Protein AF-A0A1Y4RYF8-F1 (afdb_monomer)

pLDDT: mean 79.08, std 9.84, range [51.31, 92.25]

Radius of gyration: 19.56 Å; Cα contacts (8 Å, |Δi|>4): 76; chains: 1; bounding box: 36×25×66 Å

Sequence (116 aa):
MLARLAYQKAGVNHHVAFRKRQYNQLLFSGTPLLLLQIAAAVLAVILLVLLVRAIRRRGGFRAVLALESLAAAGMVLAYLTVPALKAVRIYPYAVLIASLILLLALLAQFLGSRVR

Secondary structure (DSSP, 8-state):
-HHHHHHHHHHHHHHHHHHHHHHHHHHSSHHHHHHHHHHHHHHHHHHHHHHHHHHHTT-HHHHHHHHHHHHHHHHHHHHHH-HHHHHT--HHHHHHHHHHHHHHHHHHHHHHHH--

Mean predicted aligned error: 8.81 Å

Structure (mmCIF, N/CA/C/O backbone):
data_AF-A0A1Y4RYF8-F1
#
_entry.id   AF-A0A1Y4RYF8-F1
#
loop_
_atom_site.group_PDB
_atom_site.id
_atom_site.type_symbol
_atom_site.label_atom_id
_atom_site.label_alt_id
_atom_site.label_comp_id
_atom_site.label_asym_id
_atom_site.label_entity_id
_atom_site.label_seq_id
_atom_site.pdbx_PDB_ins_code
_atom_site.Cartn_x
_atom_site.Cartn_y
_atom_site.Cartn_z
_atom_site.occupancy
_atom_site.B_iso_or_equiv
_atom_site.auth_seq_id
_atom_site.auth_comp_id
_atom_site.auth_asym_id
_atom_site.auth_atom_id
_atom_site.pdbx_PDB_model_num
ATOM 1 N N . MET A 1 1 ? 5.635 10.777 -47.135 1.00 62.94 1 MET A N 1
ATOM 2 C CA . MET A 1 1 ? 5.099 11.395 -45.895 1.00 62.94 1 MET A CA 1
ATOM 3 C C . MET A 1 1 ? 4.842 10.364 -44.786 1.00 62.94 1 MET A C 1
ATOM 5 O O . MET A 1 1 ? 5.346 10.562 -43.688 1.00 62.94 1 MET A O 1
ATOM 9 N N . LEU A 1 2 ? 4.176 9.230 -45.067 1.00 70.81 2 LEU A N 1
ATOM 10 C CA . LEU A 1 2 ? 3.941 8.154 -44.081 1.00 70.81 2 LEU A CA 1
ATOM 11 C C . LEU A 1 2 ? 5.214 7.551 -43.459 1.00 70.81 2 LEU A C 1
ATOM 13 O O . LEU A 1 2 ? 5.262 7.368 -42.248 1.00 70.81 2 LEU A O 1
ATOM 17 N N . ALA A 1 3 ? 6.262 7.300 -44.252 1.00 68.94 3 ALA A N 1
ATOM 18 C CA . ALA A 1 3 ? 7.508 6.710 -43.747 1.00 68.94 3 ALA A CA 1
ATOM 19 C C . ALA A 1 3 ? 8.192 7.574 -42.668 1.00 68.94 3 ALA A C 1
ATOM 21 O O . ALA A 1 3 ? 8.724 7.048 -41.696 1.00 68.94 3 ALA A O 1
ATOM 22 N N . ARG A 1 4 ? 8.107 8.907 -42.787 1.00 70.25 4 ARG A N 1
ATOM 23 C CA . ARG A 1 4 ? 8.666 9.861 -41.814 1.00 70.25 4 ARG A CA 1
ATOM 24 C C . ARG A 1 4 ? 7.882 9.859 -40.497 1.00 70.25 4 ARG A C 1
ATOM 26 O O . ARG A 1 4 ? 8.490 9.877 -39.432 1.00 70.25 4 ARG A O 1
ATOM 33 N N . LEU A 1 5 ? 6.551 9.775 -40.574 1.00 71.19 5 LEU A N 1
ATOM 34 C CA . LEU A 1 5 ? 5.672 9.651 -39.404 1.00 71.19 5 LEU A CA 1
ATOM 35 C C . LEU A 1 5 ? 5.862 8.303 -38.695 1.00 71.19 5 LEU A C 1
ATOM 37 O O . LEU A 1 5 ? 5.907 8.255 -37.468 1.00 71.19 5 LEU A O 1
ATOM 41 N N . ALA A 1 6 ? 6.032 7.215 -39.452 1.00 68.75 6 ALA A N 1
ATOM 42 C CA . ALA A 1 6 ? 6.329 5.896 -38.900 1.00 68.75 6 ALA A CA 1
ATOM 43 C C . ALA A 1 6 ? 7.685 5.874 -38.174 1.00 68.75 6 ALA A C 1
ATOM 45 O O . ALA A 1 6 ? 7.765 5.371 -37.055 1.00 68.75 6 ALA A O 1
ATOM 46 N N . TYR A 1 7 ? 8.721 6.491 -38.753 1.00 69.00 7 TYR A N 1
ATOM 47 C CA . TYR A 1 7 ? 10.041 6.608 -38.125 1.00 69.00 7 TYR A CA 1
ATOM 48 C C . TYR A 1 7 ? 10.012 7.463 -36.852 1.00 69.00 7 TYR A C 1
ATOM 50 O O . TYR A 1 7 ? 10.580 7.079 -35.831 1.00 69.00 7 TYR A O 1
ATOM 58 N N . GLN A 1 8 ? 9.301 8.595 -36.875 1.00 70.69 8 GLN A N 1
ATOM 59 C CA . GLN A 1 8 ? 9.111 9.429 -35.685 1.00 70.69 8 GLN A CA 1
ATOM 60 C C . GLN A 1 8 ? 8.346 8.680 -34.588 1.00 70.69 8 GLN A C 1
ATOM 62 O O . GLN A 1 8 ? 8.756 8.707 -33.431 1.00 70.69 8 GLN A O 1
ATOM 67 N N . LYS A 1 9 ? 7.288 7.942 -34.942 1.00 72.81 9 LYS A N 1
ATOM 68 C CA . LYS A 1 9 ? 6.535 7.107 -33.996 1.00 72.81 9 LYS A CA 1
ATOM 69 C C . LYS A 1 9 ? 7.396 5.982 -33.413 1.00 72.81 9 LYS A C 1
ATOM 71 O O . LYS A 1 9 ? 7.320 5.721 -32.215 1.00 72.81 9 LYS A O 1
ATOM 76 N N . ALA A 1 10 ? 8.243 5.350 -34.226 1.00 72.00 10 ALA A N 1
ATOM 77 C CA . ALA A 1 10 ? 9.184 4.328 -33.772 1.00 72.00 10 ALA A CA 1
ATOM 78 C C . ALA A 1 10 ? 10.235 4.905 -32.806 1.00 72.00 10 ALA A C 1
ATOM 80 O O . ALA A 1 10 ? 10.483 4.318 -31.752 1.00 72.00 10 ALA A O 1
ATOM 81 N N . GLY A 1 11 ? 10.783 6.087 -33.107 1.00 73.12 11 GLY A N 1
ATOM 82 C CA . GLY A 1 11 ? 11.709 6.801 -32.224 1.00 73.12 11 GLY A CA 1
ATOM 83 C C . GLY A 1 11 ? 11.071 7.199 -30.889 1.00 73.12 11 GLY A C 1
ATOM 84 O O . GLY A 1 11 ? 11.635 6.929 -29.829 1.00 73.12 11 GLY A O 1
ATOM 85 N N . VAL A 1 12 ? 9.856 7.758 -30.914 1.00 74.69 12 VAL A N 1
ATOM 86 C CA . VAL A 1 12 ? 9.097 8.105 -29.698 1.00 74.69 12 VAL A CA 1
ATOM 87 C C . VAL A 1 12 ? 8.802 6.858 -28.865 1.00 74.69 12 VAL A C 1
ATOM 89 O O . VAL A 1 12 ? 9.034 6.863 -27.657 1.00 74.69 12 VAL A O 1
ATOM 92 N N . ASN A 1 13 ? 8.375 5.760 -29.492 1.00 78.06 13 ASN A N 1
ATOM 93 C CA . ASN A 1 13 ? 8.133 4.501 -28.788 1.00 78.06 13 ASN A CA 1
ATOM 94 C C . ASN A 1 13 ? 9.406 3.947 -28.138 1.00 78.06 13 ASN A C 1
ATOM 96 O O . ASN A 1 13 ? 9.346 3.476 -27.002 1.00 78.06 13 ASN A O 1
ATOM 100 N N . HIS A 1 14 ? 10.560 4.045 -28.804 1.00 75.62 14 HIS A N 1
ATOM 101 C CA . HIS A 1 14 ? 11.843 3.656 -28.218 1.00 75.62 14 HIS A CA 1
ATOM 102 C C . HIS A 1 14 ? 12.217 4.521 -27.013 1.00 75.62 14 HIS A C 1
ATOM 104 O O . HIS A 1 14 ? 12.607 3.978 -25.979 1.00 75.62 14 HIS A O 1
ATOM 110 N N . HIS A 1 15 ? 12.040 5.841 -27.096 1.00 78.50 15 HIS A N 1
ATOM 111 C CA . HIS A 1 15 ? 12.283 6.738 -25.965 1.00 78.50 15 HIS A CA 1
ATOM 112 C C . HIS A 1 15 ? 11.350 6.457 -24.782 1.00 78.50 15 HIS A C 1
ATOM 114 O O . HIS A 1 15 ? 11.809 6.399 -23.639 1.00 78.50 15 HIS A O 1
ATOM 120 N N . VAL A 1 16 ? 10.057 6.233 -25.035 1.00 74.38 16 VAL A N 1
ATOM 121 C CA . VAL A 1 16 ? 9.076 5.888 -23.994 1.00 74.38 16 VAL A CA 1
ATOM 122 C C . VAL A 1 16 ? 9.410 4.535 -23.364 1.00 74.38 16 VAL A C 1
ATOM 124 O O . VAL A 1 16 ? 9.408 4.410 -22.139 1.00 74.38 16 VAL A O 1
ATOM 127 N N . ALA A 1 17 ? 9.763 3.530 -24.168 1.00 72.81 17 ALA A N 1
ATOM 128 C CA . ALA A 1 17 ? 10.168 2.217 -23.674 1.00 72.81 17 ALA A CA 1
ATOM 129 C C . ALA A 1 17 ? 11.462 2.282 -22.846 1.00 72.81 17 ALA A C 1
ATOM 131 O O . ALA A 1 17 ? 11.548 1.649 -21.792 1.00 72.81 17 ALA A O 1
ATOM 132 N N . PHE A 1 18 ? 12.443 3.075 -23.284 1.00 76.50 18 PHE A N 1
ATOM 133 C CA . PHE A 1 18 ? 13.697 3.292 -22.566 1.00 76.50 18 PHE A CA 1
ATOM 134 C C . PHE A 1 18 ? 13.458 3.982 -21.218 1.00 76.50 18 PHE A C 1
ATOM 136 O O . PHE A 1 18 ? 13.845 3.447 -20.180 1.00 76.50 18 PHE A O 1
ATOM 143 N N . ARG A 1 19 ? 12.720 5.102 -21.207 1.00 71.75 19 ARG A N 1
ATOM 144 C CA . ARG A 1 19 ? 12.323 5.808 -19.975 1.00 71.75 19 ARG A CA 1
ATOM 145 C C . ARG A 1 19 ? 11.542 4.893 -19.027 1.00 71.75 19 ARG A C 1
ATOM 147 O O . ARG A 1 19 ? 11.807 4.892 -17.828 1.00 71.75 19 ARG A O 1
ATOM 154 N N . LYS A 1 20 ? 10.623 4.073 -19.553 1.00 69.94 20 LYS A N 1
ATOM 155 C CA . LYS A 1 20 ? 9.854 3.091 -18.769 1.00 69.94 20 LYS A CA 1
ATOM 156 C C . LYS A 1 20 ? 10.766 2.058 -18.103 1.00 69.94 20 LYS A C 1
ATOM 158 O O . LYS A 1 20 ? 10.574 1.750 -16.927 1.00 69.94 20 LYS A O 1
ATOM 163 N N . ARG A 1 21 ? 11.753 1.520 -18.827 1.00 71.31 21 ARG A N 1
ATOM 164 C CA . ARG A 1 21 ? 12.739 0.580 -18.265 1.00 71.31 21 ARG A CA 1
ATOM 165 C C . ARG A 1 21 ? 13.604 1.249 -17.199 1.00 71.31 21 ARG A C 1
ATOM 167 O O . ARG A 1 21 ? 13.751 0.678 -16.124 1.00 71.31 21 ARG A O 1
ATOM 174 N N . GLN A 1 22 ? 14.078 2.465 -17.460 1.00 74.69 22 GLN A N 1
ATOM 175 C CA . GLN A 1 22 ? 14.908 3.232 -16.531 1.00 74.69 22 GLN A CA 1
ATOM 176 C C . GLN A 1 22 ? 14.180 3.518 -15.205 1.00 74.69 22 GLN A C 1
ATOM 178 O O . GLN A 1 22 ? 14.719 3.237 -14.139 1.00 74.69 22 GLN A O 1
ATOM 183 N N . TYR A 1 23 ? 12.930 3.992 -15.247 1.00 70.00 23 TYR A N 1
ATOM 184 C CA . TYR A 1 23 ? 12.122 4.212 -14.037 1.00 70.00 23 TYR A CA 1
ATOM 185 C C . TYR A 1 23 ? 11.851 2.919 -13.264 1.00 70.00 23 TYR A C 1
ATOM 187 O O . TYR A 1 23 ? 11.940 2.893 -12.038 1.00 70.00 23 TYR A O 1
ATOM 195 N N . ASN A 1 24 ? 11.539 1.835 -13.979 1.00 69.38 24 ASN A N 1
ATOM 196 C CA . ASN A 1 24 ? 11.323 0.535 -13.354 1.00 69.38 24 ASN A CA 1
ATOM 197 C C . ASN A 1 24 ? 12.582 0.003 -12.661 1.00 69.38 24 ASN A C 1
ATOM 199 O O . ASN A 1 24 ? 12.465 -0.631 -11.619 1.00 69.38 24 ASN A O 1
ATOM 203 N N . GLN A 1 25 ? 13.765 0.254 -13.218 1.00 69.69 25 GLN A N 1
ATOM 204 C CA . GLN A 1 25 ? 15.025 -0.123 -12.585 1.00 69.69 25 GLN A CA 1
ATOM 205 C C . GLN A 1 25 ? 15.327 0.755 -11.366 1.00 69.69 25 GLN A C 1
ATOM 207 O O . GLN A 1 25 ? 15.684 0.231 -10.320 1.00 69.69 25 GLN A O 1
ATOM 212 N N . LEU A 1 26 ? 15.122 2.069 -11.445 1.00 70.00 26 LEU A N 1
ATOM 213 C CA . LEU A 1 26 ? 15.443 2.969 -10.332 1.00 70.00 26 LEU A CA 1
ATOM 214 C C . LEU A 1 26 ? 14.524 2.788 -9.114 1.00 70.00 26 LEU A C 1
ATOM 216 O O . LEU A 1 26 ? 15.006 2.768 -7.987 1.00 70.00 26 LEU A O 1
ATOM 220 N N . LEU A 1 27 ? 13.210 2.663 -9.326 1.00 66.31 27 LEU A N 1
ATOM 221 C CA . LEU A 1 27 ? 12.228 2.651 -8.229 1.00 66.31 27 LEU A CA 1
ATOM 222 C C . LEU A 1 27 ? 11.754 1.247 -7.840 1.00 66.31 27 LEU A C 1
ATOM 224 O O . LEU A 1 27 ? 11.372 1.018 -6.697 1.00 66.31 27 LEU A O 1
ATOM 228 N N . PHE A 1 28 ? 11.762 0.305 -8.785 1.00 68.75 28 PHE A N 1
ATOM 229 C CA . PHE A 1 28 ? 11.150 -1.016 -8.619 1.00 68.75 28 PHE A CA 1
ATOM 230 C C . PHE A 1 28 ? 12.151 -2.161 -8.821 1.00 68.75 28 PHE A C 1
ATOM 232 O O . PHE A 1 28 ? 11.765 -3.245 -9.267 1.00 68.75 28 PHE A O 1
ATOM 239 N N . SER A 1 29 ? 13.433 -1.946 -8.505 1.00 70.44 29 SER A N 1
ATOM 240 C CA . SER A 1 29 ? 14.446 -3.008 -8.518 1.00 70.44 29 SER A CA 1
ATOM 241 C C . SER A 1 29 ? 15.343 -2.974 -7.282 1.00 70.44 29 SER A C 1
ATOM 243 O O . SER A 1 29 ? 15.556 -1.917 -6.699 1.00 70.44 29 SER A O 1
ATOM 245 N N . GLY A 1 30 ? 15.842 -4.143 -6.869 1.00 78.25 30 GLY A N 1
ATOM 246 C CA . GLY A 1 30 ? 16.773 -4.281 -5.747 1.00 78.25 30 GLY A CA 1
ATOM 247 C C . GLY A 1 30 ? 16.224 -3.776 -4.407 1.00 78.25 30 GLY A C 1
ATOM 248 O O . GLY A 1 30 ? 15.075 -4.0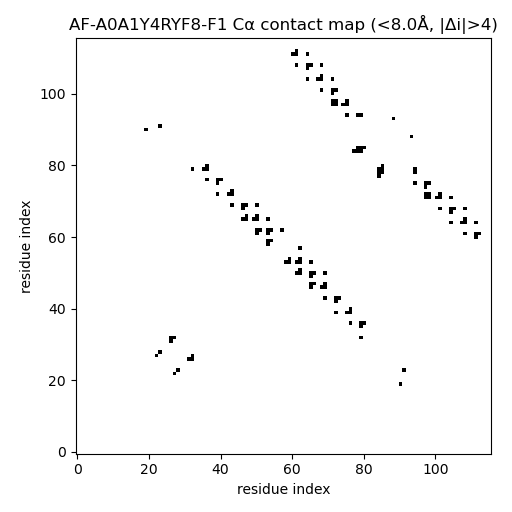34 -4.043 1.00 78.25 30 GLY A O 1
ATOM 249 N N . THR A 1 31 ? 17.070 -3.054 -3.673 1.00 81.56 31 THR A N 1
ATOM 250 C CA . THR A 1 31 ? 16.823 -2.533 -2.321 1.00 81.56 31 THR A CA 1
ATOM 251 C C . THR A 1 31 ? 15.608 -1.601 -2.183 1.00 81.56 31 THR A C 1
ATOM 253 O O . THR A 1 31 ? 14.829 -1.817 -1.254 1.00 81.56 31 THR A O 1
ATOM 256 N N . PRO A 1 32 ? 15.368 -0.591 -3.050 1.00 78.94 32 PRO A N 1
ATOM 257 C CA . PRO A 1 32 ? 14.228 0.317 -2.873 1.00 78.94 32 PRO A CA 1
ATOM 258 C C . PRO A 1 32 ? 12.870 -0.388 -2.974 1.00 78.94 32 PRO A C 1
ATOM 260 O O . PRO A 1 32 ? 11.955 -0.059 -2.222 1.00 78.94 32 PRO A O 1
ATOM 263 N N . LEU A 1 33 ? 12.745 -1.408 -3.832 1.00 81.69 33 LEU A N 1
ATOM 264 C CA . LEU A 1 33 ? 11.524 -2.215 -3.905 1.00 81.69 33 LEU A CA 1
ATOM 265 C C . LEU A 1 33 ? 11.277 -2.978 -2.597 1.00 81.69 33 LEU A C 1
ATOM 267 O O . LEU A 1 33 ? 10.145 -3.014 -2.119 1.00 81.69 33 LEU A O 1
ATOM 271 N N . LEU A 1 34 ? 12.327 -3.574 -2.025 1.00 84.44 34 LEU A N 1
ATOM 272 C CA . LEU A 1 34 ? 12.240 -4.295 -0.753 1.00 84.44 34 LEU A CA 1
ATOM 273 C C . LEU A 1 34 ? 11.828 -3.360 0.388 1.00 84.44 34 LEU A C 1
ATOM 275 O O . LEU A 1 34 ? 10.921 -3.689 1.148 1.00 84.44 34 LEU A O 1
ATOM 279 N N . LEU A 1 35 ? 12.430 -2.169 0.470 1.00 86.56 35 LEU A N 1
ATOM 280 C CA . LEU A 1 35 ? 12.053 -1.160 1.463 1.00 86.56 35 LEU A CA 1
ATOM 281 C C . LEU A 1 35 ? 10.581 -0.755 1.326 1.00 86.56 35 LEU A C 1
ATOM 283 O O . LEU A 1 35 ? 9.873 -0.671 2.328 1.00 86.56 35 LEU A O 1
ATOM 287 N N . LEU A 1 36 ? 10.098 -0.564 0.096 1.00 82.88 36 LEU A N 1
ATOM 288 C CA . LEU A 1 36 ? 8.705 -0.206 -0.161 1.00 82.88 36 LEU A CA 1
ATOM 289 C C . LEU A 1 36 ? 7.735 -1.336 0.224 1.00 82.88 36 LEU A C 1
ATOM 291 O O . LEU A 1 36 ? 6.680 -1.071 0.797 1.00 82.88 36 LEU A O 1
ATOM 295 N N . GLN A 1 37 ? 8.097 -2.595 -0.042 1.00 86.81 37 GLN A N 1
ATOM 296 C CA . GLN A 1 37 ? 7.321 -3.763 0.386 1.00 86.81 37 GLN A CA 1
ATOM 297 C C . GLN A 1 37 ? 7.243 -3.864 1.912 1.00 86.81 37 GLN A C 1
ATOM 299 O O . GLN A 1 37 ? 6.156 -4.067 2.450 1.00 86.81 37 GLN A O 1
ATOM 304 N N . ILE A 1 38 ? 8.369 -3.681 2.610 1.00 90.06 38 ILE A N 1
ATOM 305 C CA . ILE A 1 38 ? 8.419 -3.698 4.078 1.00 90.06 38 ILE A CA 1
ATOM 306 C C . ILE A 1 38 ? 7.559 -2.565 4.646 1.00 90.06 38 ILE A C 1
ATOM 308 O O . ILE A 1 38 ? 6.720 -2.812 5.509 1.00 90.06 38 ILE A O 1
ATOM 312 N N . ALA A 1 39 ? 7.710 -1.340 4.135 1.00 88.06 39 ALA A N 1
ATOM 313 C CA . ALA A 1 39 ? 6.932 -0.190 4.589 1.00 88.06 39 ALA A CA 1
ATOM 314 C C . ALA A 1 39 ? 5.422 -0.408 4.401 1.00 88.06 39 ALA A C 1
ATOM 316 O O . ALA A 1 39 ? 4.638 -0.177 5.323 1.00 88.06 39 ALA A O 1
ATOM 317 N N . ALA A 1 40 ? 5.012 -0.912 3.235 1.00 87.31 40 ALA A N 1
ATOM 318 C CA . ALA A 1 40 ? 3.614 -1.212 2.957 1.00 87.31 40 ALA A CA 1
ATOM 319 C C . ALA A 1 40 ? 3.079 -2.355 3.844 1.00 87.31 40 ALA A C 1
ATOM 321 O O . ALA A 1 40 ? 1.936 -2.292 4.296 1.00 87.31 40 ALA A O 1
ATOM 322 N N . ALA A 1 41 ? 3.905 -3.360 4.161 1.00 90.12 41 ALA A N 1
ATOM 323 C CA . ALA A 1 41 ? 3.534 -4.466 5.044 1.00 90.12 41 ALA A CA 1
ATOM 324 C C . ALA A 1 41 ? 3.327 -3.987 6.485 1.00 90.12 41 ALA A C 1
ATOM 326 O O . ALA A 1 41 ? 2.299 -4.283 7.092 1.00 90.12 41 ALA A O 1
ATOM 327 N N . VAL A 1 42 ? 4.258 -3.183 7.006 1.00 92.25 42 VAL A N 1
ATOM 328 C CA . VAL A 1 42 ? 4.141 -2.560 8.332 1.00 92.25 42 VAL A CA 1
ATOM 329 C C . VAL A 1 42 ? 2.875 -1.706 8.414 1.00 92.25 42 VAL A C 1
ATOM 331 O O . VAL A 1 42 ? 2.114 -1.819 9.376 1.00 92.25 42 VAL A O 1
ATOM 334 N N . LEU A 1 43 ? 2.597 -0.901 7.386 1.00 89.25 43 LEU A N 1
ATOM 335 C CA . LEU A 1 43 ? 1.394 -0.074 7.342 1.00 89.25 43 LEU A CA 1
ATOM 336 C C . LEU A 1 43 ? 0.107 -0.912 7.347 1.00 89.25 43 LEU A C 1
ATOM 338 O O . LEU A 1 43 ? -0.827 -0.588 8.081 1.00 89.25 43 LEU A O 1
ATOM 342 N N . ALA A 1 44 ? 0.059 -2.005 6.584 1.00 90.31 44 ALA A N 1
ATOM 343 C CA . ALA A 1 44 ? -1.088 -2.910 6.574 1.00 90.31 44 ALA A CA 1
ATOM 344 C C . ALA A 1 44 ? -1.338 -3.538 7.957 1.00 90.31 44 ALA A C 1
ATOM 346 O O . ALA A 1 44 ? -2.484 -3.605 8.401 1.00 90.31 44 ALA A O 1
ATOM 347 N N . VAL A 1 45 ? -0.279 -3.925 8.679 1.00 92.12 45 VAL A N 1
ATOM 348 C CA . VAL A 1 45 ? -0.393 -4.436 10.057 1.00 92.12 45 VAL A CA 1
ATOM 349 C C . VAL A 1 45 ? -0.974 -3.371 10.993 1.00 92.12 45 VAL A C 1
ATOM 351 O O . VAL A 1 45 ? -1.891 -3.664 11.761 1.00 92.12 45 VAL A O 1
ATOM 354 N N . ILE A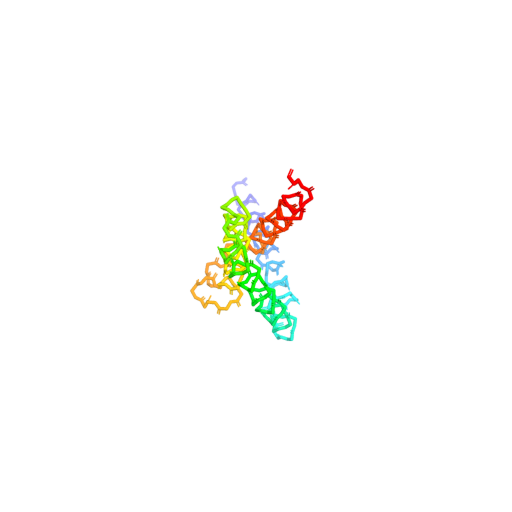 1 46 ? -0.507 -2.122 10.906 1.00 89.75 46 ILE A N 1
ATOM 355 C CA . ILE A 1 46 ? -1.040 -1.009 11.711 1.00 89.75 46 ILE A CA 1
ATOM 356 C C . ILE A 1 46 ? -2.534 -0.795 11.425 1.00 89.75 46 ILE A C 1
ATOM 358 O O . ILE A 1 46 ? -3.338 -0.677 12.353 1.00 89.75 46 ILE A O 1
ATOM 362 N N . LEU A 1 47 ? -2.924 -0.779 10.149 1.00 89.69 47 LEU A N 1
ATOM 363 C CA . LEU A 1 47 ? -4.318 -0.604 9.733 1.00 89.69 47 LEU A CA 1
ATOM 364 C C . LEU A 1 47 ? -5.211 -1.760 10.192 1.00 89.69 47 LEU A C 1
ATOM 366 O O . LEU A 1 47 ? -6.334 -1.523 10.637 1.00 89.69 47 LEU A O 1
ATOM 370 N N . LEU A 1 48 ? -4.699 -2.991 10.174 1.00 92.12 48 LEU A N 1
ATOM 371 C CA . LEU A 1 48 ? -5.405 -4.155 10.699 1.00 92.12 48 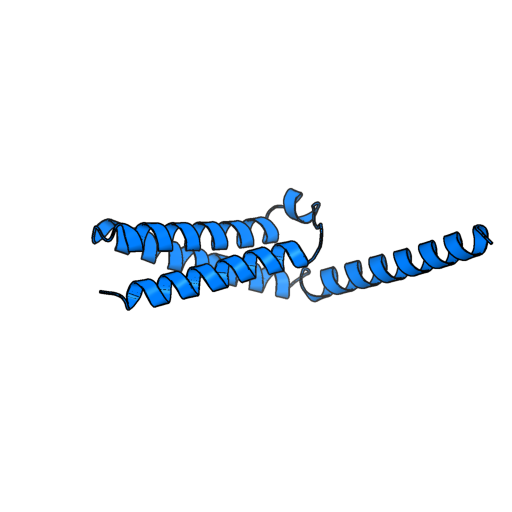LEU A CA 1
ATOM 372 C C . LEU A 1 48 ? -5.682 -4.008 12.202 1.00 92.12 48 LEU A C 1
ATOM 374 O O . LEU A 1 48 ? -6.803 -4.245 12.654 1.0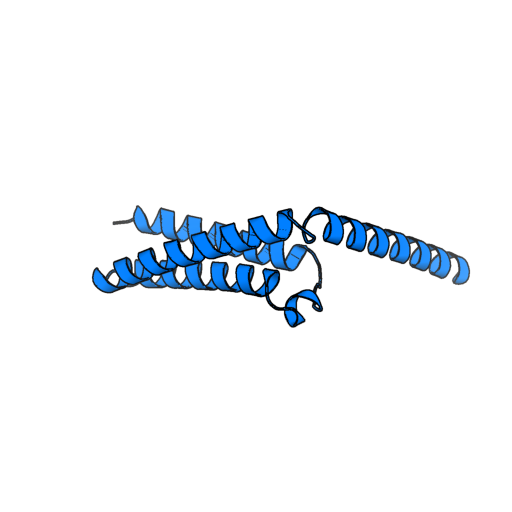0 92.12 48 LEU A O 1
ATOM 378 N N . VAL A 1 49 ? -4.698 -3.548 12.981 1.00 91.12 49 VAL A N 1
ATOM 379 C CA . VAL A 1 49 ? -4.879 -3.269 14.416 1.00 91.12 49 VAL A CA 1
ATOM 380 C C . VAL A 1 49 ? -5.940 -2.184 14.639 1.00 91.12 49 VAL A C 1
ATOM 382 O O . VAL A 1 49 ? -6.791 -2.322 15.525 1.00 91.12 49 VAL A O 1
ATOM 385 N N . LEU A 1 50 ? -5.936 -1.120 13.827 1.00 86.56 50 LEU A N 1
ATOM 386 C CA . LEU A 1 50 ? -6.951 -0.063 13.892 1.00 86.56 50 LEU A CA 1
ATOM 387 C C . LEU A 1 50 ? -8.355 -0.588 13.569 1.00 86.56 50 LEU A C 1
ATOM 389 O O . LEU A 1 50 ? -9.298 -0.246 14.285 1.00 86.56 50 LEU A O 1
ATOM 393 N N . LEU A 1 51 ? -8.489 -1.452 12.561 1.00 89.50 51 LEU A N 1
ATOM 394 C CA . LEU A 1 51 ? -9.751 -2.097 12.201 1.00 89.50 51 LEU A CA 1
ATOM 395 C C . LEU A 1 51 ? -10.290 -2.951 13.354 1.00 89.50 51 LEU A C 1
ATOM 397 O O . LEU A 1 51 ? -11.428 -2.758 13.785 1.00 89.50 51 LEU A O 1
ATOM 401 N N . VAL A 1 52 ? -9.459 -3.830 13.923 1.00 90.69 52 VAL A N 1
ATOM 402 C CA . VAL A 1 52 ? -9.845 -4.670 15.071 1.00 90.69 52 VAL A CA 1
ATOM 403 C C . VAL A 1 52 ? -10.296 -3.803 16.249 1.00 90.69 52 VAL A C 1
ATOM 405 O O . VAL A 1 52 ? -11.315 -4.083 16.886 1.00 90.69 52 VAL A O 1
ATOM 408 N N . ARG A 1 53 ? -9.579 -2.709 16.529 1.00 88.12 53 ARG A N 1
ATOM 409 C CA . ARG A 1 53 ? -9.941 -1.767 17.595 1.00 88.12 53 ARG A CA 1
ATOM 410 C C . ARG A 1 53 ? -11.259 -1.041 17.309 1.00 88.12 53 ARG A C 1
ATOM 412 O O . ARG A 1 53 ? -12.035 -0.839 18.244 1.00 88.12 53 ARG A O 1
ATOM 419 N N . ALA A 1 54 ? -11.519 -0.649 16.064 1.00 86.44 54 ALA A N 1
ATOM 420 C CA . ALA A 1 54 ? -12.754 0.025 15.666 1.00 86.44 54 ALA A CA 1
ATOM 421 C C . ALA A 1 54 ? -13.977 -0.898 15.792 1.00 86.44 54 ALA A C 1
ATOM 423 O O . ALA A 1 54 ? -14.986 -0.492 16.375 1.00 86.44 54 ALA A O 1
ATOM 424 N N . ILE A 1 55 ? -13.847 -2.153 15.345 1.00 87.81 55 ILE A N 1
ATOM 425 C CA . ILE A 1 55 ? -14.883 -3.188 15.475 1.00 87.81 55 ILE A CA 1
ATOM 426 C C . ILE A 1 55 ? -15.193 -3.447 16.954 1.00 87.81 55 ILE A C 1
ATOM 428 O O . ILE A 1 55 ? -16.351 -3.381 17.365 1.00 87.81 55 ILE A O 1
ATOM 432 N N . ARG A 1 56 ? -14.162 -3.654 17.789 1.00 88.69 56 ARG A N 1
ATOM 433 C CA . ARG A 1 56 ? -14.337 -3.883 19.238 1.00 88.69 56 ARG A CA 1
ATOM 434 C C . ARG A 1 56 ? -15.041 -2.729 19.951 1.00 88.69 56 ARG A C 1
ATOM 436 O O . ARG A 1 56 ? -15.761 -2.956 20.915 1.00 88.69 56 ARG A O 1
ATOM 443 N N . ARG A 1 57 ? -14.850 -1.493 19.483 1.00 85.81 57 ARG A N 1
ATOM 444 C CA . ARG A 1 57 ? -15.486 -0.291 20.047 1.00 85.81 57 ARG A CA 1
ATOM 445 C C . ARG A 1 57 ? -16.861 0.020 19.441 1.00 85.81 57 ARG A C 1
ATOM 447 O O . ARG A 1 57 ? -17.379 1.099 19.704 1.00 85.81 57 ARG A O 1
ATOM 454 N N . ARG A 1 58 ? -17.434 -0.883 18.629 1.00 78.81 58 ARG A N 1
ATOM 455 C CA . ARG A 1 58 ? -18.715 -0.706 17.909 1.00 78.81 58 ARG A CA 1
ATOM 456 C C . ARG A 1 58 ? -18.798 0.590 1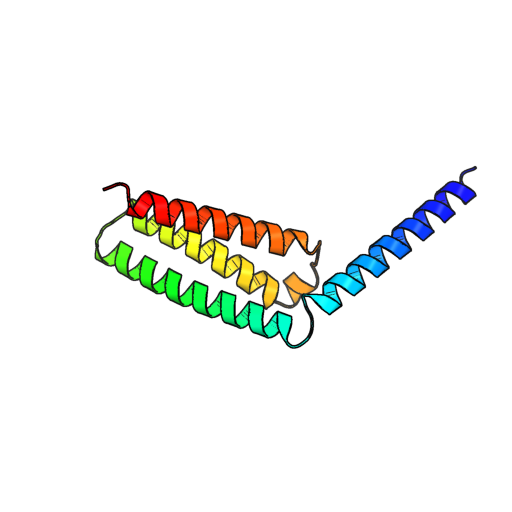7.087 1.00 78.81 58 ARG A C 1
ATOM 458 O O . ARG A 1 58 ? -19.882 1.098 16.819 1.00 78.81 58 ARG A O 1
ATOM 465 N N . GLY A 1 59 ? -17.659 1.133 16.661 1.00 72.75 59 GLY A N 1
ATOM 466 C CA . GLY A 1 59 ? -17.614 2.353 15.861 1.00 72.75 59 GLY A CA 1
ATOM 467 C C . GLY A 1 59 ? -17.847 2.038 14.391 1.00 72.75 59 GLY A C 1
ATOM 468 O O . GLY A 1 59 ? -16.880 2.051 13.639 1.00 72.75 59 GLY A O 1
ATOM 469 N N . GLY A 1 60 ? -19.090 1.744 13.990 1.00 80.12 60 GLY A N 1
ATOM 470 C CA . GLY A 1 60 ? -19.435 1.269 12.638 1.00 80.12 60 GLY A CA 1
ATOM 471 C C . GLY A 1 60 ? -18.781 2.080 11.514 1.00 80.12 60 GLY A C 1
ATOM 472 O O . GLY A 1 60 ? -18.061 1.521 10.693 1.00 80.12 60 GLY A O 1
ATOM 473 N N . PHE A 1 61 ? -18.906 3.410 11.550 1.00 82.38 61 PHE A N 1
ATOM 474 C CA . PHE A 1 61 ? -18.265 4.298 10.572 1.00 82.38 61 PHE A CA 1
ATOM 475 C C . PHE A 1 61 ? -16.727 4.204 10.580 1.00 82.38 61 PHE A C 1
ATOM 477 O O . PHE A 1 61 ? -16.095 4.105 9.533 1.00 82.38 61 PHE A O 1
ATOM 484 N N . ARG A 1 62 ? -16.107 4.146 11.766 1.00 82.25 62 ARG A N 1
ATOM 485 C CA . ARG A 1 62 ? -14.647 3.992 11.906 1.00 82.25 62 ARG A CA 1
ATOM 486 C C . ARG A 1 62 ? -14.154 2.623 11.441 1.00 82.25 62 ARG A C 1
ATOM 488 O O . ARG A 1 62 ? -13.027 2.516 10.976 1.00 82.25 62 ARG A O 1
ATOM 495 N N . ALA A 1 63 ? -14.972 1.582 11.582 1.00 85.00 63 ALA A N 1
ATOM 496 C CA . ALA A 1 63 ? -14.650 0.251 11.086 1.00 85.00 63 ALA A CA 1
ATOM 497 C C . ALA A 1 63 ? -14.669 0.217 9.551 1.00 85.00 63 ALA A C 1
ATOM 499 O O . ALA A 1 63 ? -13.768 -0.367 8.960 1.00 85.00 63 ALA A O 1
ATOM 500 N N . VAL A 1 64 ? -15.628 0.900 8.915 1.00 87.62 64 VAL A N 1
ATOM 501 C CA . VAL A 1 64 ? -15.686 1.031 7.449 1.00 87.62 64 VAL A CA 1
ATOM 502 C C . VAL A 1 64 ? -14.464 1.779 6.913 1.00 87.62 64 VAL A C 1
ATOM 504 O O . VAL A 1 64 ? -13.786 1.256 6.034 1.00 87.62 64 VAL A O 1
ATOM 507 N N . LEU A 1 65 ? -14.113 2.932 7.493 1.00 86.69 65 LEU A N 1
ATOM 508 C CA . LEU A 1 65 ? -12.919 3.685 7.079 1.00 86.69 65 LEU A CA 1
ATOM 509 C C . LEU A 1 65 ? -11.621 2.879 7.274 1.00 86.69 65 LEU A C 1
ATOM 511 O O . LEU A 1 65 ? -10.721 2.905 6.429 1.00 86.69 65 LEU A O 1
ATOM 515 N N . ALA A 1 66 ? -11.530 2.112 8.366 1.00 86.62 66 ALA A N 1
ATOM 516 C CA . ALA A 1 66 ? -10.369 1.270 8.631 1.00 86.62 66 ALA A CA 1
ATOM 517 C C . ALA A 1 66 ? -10.272 0.110 7.631 1.00 86.62 66 ALA A C 1
ATOM 519 O O . ALA A 1 66 ? -9.170 -0.245 7.215 1.00 86.62 66 ALA A O 1
ATOM 520 N N . LEU A 1 67 ? -11.413 -0.456 7.231 1.00 89.88 67 LEU A N 1
ATOM 521 C CA . LEU A 1 67 ? -11.490 -1.513 6.230 1.00 89.88 67 LEU A CA 1
ATOM 522 C C . LEU A 1 67 ? -11.094 -0.993 4.844 1.00 89.88 67 LEU A C 1
ATOM 524 O O . LEU A 1 67 ? -10.300 -1.638 4.166 1.00 89.88 67 LEU A O 1
ATOM 528 N N . GLU A 1 68 ? -11.588 0.183 4.452 1.00 88.88 68 GLU A N 1
ATOM 529 C CA . GLU A 1 68 ? -11.222 0.843 3.194 1.00 88.88 68 GLU A CA 1
ATOM 530 C C . GLU A 1 68 ? -9.715 1.127 3.135 1.00 88.88 68 GLU A C 1
ATOM 532 O O . GLU A 1 68 ? -9.038 0.752 2.175 1.00 88.88 68 GLU A O 1
ATOM 537 N N . SER A 1 69 ? -9.163 1.699 4.209 1.00 87.56 69 SER A N 1
ATOM 538 C CA . SER A 1 69 ? -7.726 1.967 4.329 1.00 87.56 69 SER A CA 1
ATOM 539 C C . SER A 1 69 ? -6.900 0.683 4.222 1.00 87.56 69 SER A C 1
ATOM 541 O O . SER A 1 69 ? -5.879 0.644 3.531 1.00 87.56 69 SER A O 1
ATOM 543 N N . LEU A 1 70 ? -7.343 -0.389 4.887 1.00 91.12 70 LEU A N 1
ATOM 544 C CA . LEU A 1 70 ? -6.679 -1.690 4.850 1.00 91.12 70 LEU A CA 1
ATOM 545 C C . LEU A 1 70 ? -6.732 -2.316 3.449 1.00 91.12 70 LEU A C 1
ATOM 547 O O . LEU A 1 70 ? -5.724 -2.849 2.985 1.00 91.12 70 LEU A O 1
ATOM 551 N N . ALA A 1 71 ? -7.869 -2.218 2.759 1.00 89.44 71 ALA A N 1
ATOM 552 C CA . ALA A 1 71 ? -8.020 -2.693 1.387 1.00 89.44 71 ALA A CA 1
ATOM 553 C C . ALA A 1 71 ? -7.090 -1.937 0.424 1.00 89.44 71 ALA A C 1
ATOM 555 O O . ALA A 1 71 ? -6.402 -2.564 -0.384 1.00 89.44 71 ALA A O 1
ATOM 556 N N . ALA A 1 72 ? -6.991 -0.610 0.560 1.00 88.12 72 ALA A N 1
ATOM 557 C CA . ALA A 1 72 ? -6.072 0.210 -0.227 1.00 88.12 72 ALA A CA 1
ATOM 558 C C . ALA A 1 72 ? -4.602 -0.183 0.011 1.00 88.12 72 ALA A C 1
ATOM 560 O O . ALA A 1 72 ? -3.843 -0.367 -0.944 1.00 88.12 72 ALA A O 1
ATOM 561 N N . ALA A 1 73 ? -4.203 -0.396 1.270 1.00 88.38 73 ALA A N 1
ATOM 562 C CA . ALA A 1 73 ? -2.857 -0.863 1.607 1.00 88.38 73 ALA A CA 1
ATOM 563 C C . ALA A 1 73 ? -2.570 -2.267 1.044 1.00 88.38 73 ALA A C 1
ATOM 565 O O . ALA A 1 73 ? -1.494 -2.511 0.492 1.00 88.38 73 ALA A O 1
ATOM 566 N N . GLY A 1 74 ? -3.548 -3.176 1.120 1.00 88.44 74 GLY A N 1
ATOM 567 C CA . GLY A 1 74 ? -3.465 -4.511 0.527 1.00 88.44 74 GLY A CA 1
ATOM 568 C C . GLY A 1 74 ? -3.286 -4.469 -0.991 1.00 88.44 74 GLY A C 1
ATOM 569 O O . GLY A 1 74 ? -2.469 -5.207 -1.539 1.00 88.44 74 GLY A O 1
ATOM 570 N N . MET A 1 75 ? -3.977 -3.552 -1.672 1.00 86.00 75 MET A N 1
ATOM 571 C CA . MET A 1 75 ? -3.838 -3.351 -3.113 1.00 86.00 75 MET A CA 1
ATOM 572 C C . MET A 1 75 ? -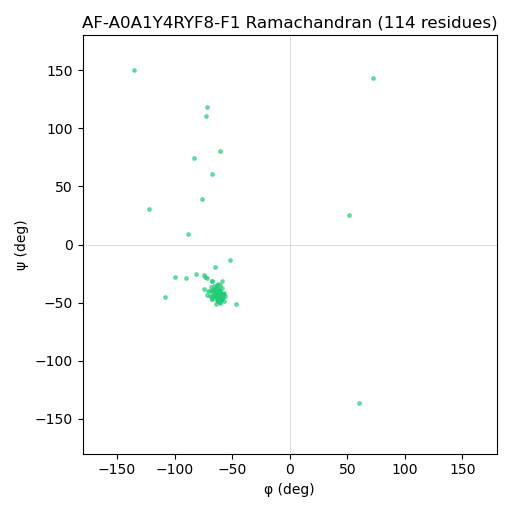2.429 -2.867 -3.485 1.00 86.00 75 MET A C 1
ATOM 574 O O . MET A 1 75 ? -1.816 -3.426 -4.396 1.00 86.00 75 MET A O 1
ATOM 578 N N . VAL A 1 76 ? -1.872 -1.893 -2.752 1.00 85.81 76 VAL A N 1
ATOM 579 C CA . VAL A 1 76 ? -0.478 -1.440 -2.935 1.00 85.81 76 VAL A CA 1
ATOM 580 C C . VAL A 1 76 ? 0.493 -2.611 -2.766 1.00 85.81 76 VAL A C 1
ATOM 582 O O . VAL A 1 76 ? 1.329 -2.853 -3.637 1.00 85.81 76 VAL A O 1
ATOM 585 N N . LEU A 1 77 ? 0.351 -3.390 -1.691 1.00 87.25 77 LEU A N 1
ATOM 586 C CA . LEU A 1 77 ? 1.178 -4.573 -1.449 1.00 87.25 77 LEU A CA 1
ATOM 587 C C . LEU A 1 77 ? 1.076 -5.608 -2.567 1.00 87.25 77 LEU A C 1
ATOM 589 O O . LEU A 1 77 ? 2.101 -6.145 -2.997 1.00 87.25 77 LEU A O 1
ATOM 593 N N . ALA A 1 78 ? -0.132 -5.871 -3.063 1.00 84.94 78 ALA A N 1
ATOM 594 C CA . ALA A 1 78 ? -0.357 -6.815 -4.147 1.00 84.94 78 ALA A CA 1
ATOM 595 C C . ALA A 1 78 ? 0.384 -6.379 -5.421 1.00 84.94 78 ALA A C 1
ATOM 597 O O . ALA A 1 78 ? 1.094 -7.188 -6.020 1.00 84.94 78 ALA A O 1
ATOM 598 N N . TYR A 1 79 ? 0.327 -5.093 -5.785 1.00 81.94 79 TYR A N 1
ATOM 599 C CA . TYR A 1 79 ? 1.083 -4.557 -6.925 1.00 81.94 79 TYR A CA 1
ATOM 600 C C . TYR A 1 79 ? 2.603 -4.680 -6.758 1.00 81.94 79 TYR A C 1
ATOM 602 O O . TYR A 1 79 ? 3.321 -4.896 -7.738 1.00 81.94 79 TYR A O 1
ATOM 610 N N . LEU A 1 80 ? 3.108 -4.561 -5.529 1.00 80.69 80 LEU A N 1
ATOM 611 C CA . LEU A 1 80 ? 4.543 -4.636 -5.250 1.00 80.69 80 LEU A CA 1
ATOM 612 C C . LEU A 1 80 ? 5.073 -6.069 -5.167 1.00 80.69 80 LEU A C 1
ATOM 614 O O . LEU A 1 80 ? 6.265 -6.290 -5.398 1.00 80.69 80 LEU A O 1
ATOM 618 N N . THR A 1 81 ? 4.234 -7.051 -4.843 1.00 82.06 81 THR A N 1
ATOM 619 C CA . THR A 1 81 ? 4.665 -8.428 -4.550 1.00 82.06 81 THR A CA 1
ATOM 620 C C . THR A 1 81 ? 4.292 -9.412 -5.656 1.00 82.06 81 THR A C 1
ATOM 622 O O . THR A 1 81 ? 5.171 -10.155 -6.106 1.00 82.06 81 THR A O 1
ATOM 625 N N . VAL A 1 82 ? 3.057 -9.362 -6.168 1.00 81.25 82 VAL A N 1
ATOM 626 C CA . VAL A 1 82 ? 2.490 -10.377 -7.069 1.00 81.25 82 VAL A CA 1
ATOM 627 C C . VAL A 1 82 ? 3.123 -10.302 -8.470 1.00 81.25 82 VAL A C 1
ATOM 629 O O . VAL A 1 82 ? 2.955 -9.301 -9.170 1.00 81.25 82 VAL A O 1
ATOM 632 N N . PRO A 1 83 ? 3.813 -11.362 -8.942 1.00 71.94 83 PRO A N 1
ATOM 633 C CA . PRO A 1 83 ? 4.485 -11.374 -10.246 1.00 71.94 83 PRO A CA 1
ATOM 634 C C . PRO A 1 83 ? 3.557 -11.119 -11.439 1.00 71.94 83 PRO A C 1
ATOM 636 O O . PRO A 1 83 ? 3.935 -10.403 -12.365 1.00 71.94 83 PRO A O 1
ATOM 639 N N . ALA A 1 84 ? 2.326 -11.637 -11.399 1.00 67.88 84 ALA A N 1
ATOM 640 C CA . ALA A 1 84 ? 1.328 -11.403 -12.443 1.00 67.88 84 ALA A CA 1
ATOM 641 C C . ALA A 1 84 ? 0.959 -9.913 -12.555 1.00 67.88 84 ALA A C 1
ATOM 643 O O . ALA A 1 84 ? 0.935 -9.359 -13.651 1.00 67.88 84 ALA A O 1
ATOM 644 N N . LEU A 1 85 ? 0.787 -9.224 -11.422 1.00 66.50 85 LEU A N 1
ATOM 645 C CA . LEU A 1 85 ? 0.523 -7.781 -11.392 1.00 66.50 85 LEU A CA 1
ATOM 646 C C . LEU A 1 85 ? 1.767 -6.959 -11.768 1.00 66.50 85 LEU A C 1
ATOM 648 O O . LEU A 1 85 ? 1.648 -5.901 -12.380 1.00 66.50 85 LEU A O 1
ATOM 652 N N . LYS A 1 86 ? 2.977 -7.477 -11.507 1.00 62.44 86 LYS A N 1
ATOM 653 C CA . LYS A 1 86 ? 4.237 -6.892 -12.004 1.00 62.44 86 LYS A CA 1
ATOM 654 C C . LYS A 1 86 ? 4.394 -7.005 -13.521 1.00 62.44 86 LYS A C 1
ATOM 656 O O . LYS A 1 86 ? 5.061 -6.150 -14.114 1.00 62.44 86 LYS A O 1
ATOM 661 N N . ALA A 1 87 ? 3.858 -8.059 -14.138 1.00 58.62 87 ALA A N 1
ATOM 662 C CA . ALA A 1 87 ? 3.847 -8.245 -15.590 1.00 58.62 87 ALA A CA 1
ATOM 663 C C . ALA A 1 87 ? 2.818 -7.314 -16.245 1.00 58.62 87 ALA A C 1
ATOM 665 O O . ALA A 1 87 ? 3.132 -6.643 -17.229 1.00 58.62 87 ALA A O 1
ATOM 666 N N . VAL A 1 88 ? 1.665 -7.131 -15.592 1.00 57.12 88 VAL A N 1
ATOM 667 C CA . VAL A 1 88 ? 0.699 -6.049 -15.851 1.00 57.12 88 VAL A CA 1
ATOM 668 C C . VAL A 1 88 ? 1.208 -4.720 -15.270 1.00 57.12 88 VAL A C 1
ATOM 670 O O . VAL A 1 88 ? 0.435 -3.890 -14.804 1.00 57.12 88 VAL A O 1
ATOM 673 N N . ARG A 1 89 ? 2.521 -4.437 -15.365 1.00 54.06 89 ARG A N 1
ATOM 674 C CA . ARG A 1 89 ? 3.068 -3.068 -15.282 1.00 54.06 89 ARG A CA 1
ATOM 675 C C . ARG A 1 89 ? 2.619 -2.272 -16.512 1.00 54.06 89 ARG A C 1
ATOM 677 O O . ARG A 1 89 ? 3.412 -1.747 -17.310 1.00 54.06 89 ARG A O 1
ATOM 684 N N . ILE A 1 90 ? 1.305 -2.144 -16.643 1.00 51.31 90 ILE A N 1
ATOM 685 C CA . ILE A 1 90 ? 0.633 -0.953 -17.110 1.00 51.31 90 ILE A CA 1
ATOM 686 C C . ILE A 1 90 ? 1.029 0.118 -16.094 1.00 51.31 90 ILE A C 1
ATOM 688 O O . ILE A 1 90 ? 0.313 0.440 -15.159 1.00 51.31 90 ILE A O 1
ATOM 692 N N . TYR A 1 91 ? 2.234 0.642 -16.304 1.00 53.75 91 TYR A N 1
ATOM 693 C CA . TYR A 1 91 ? 2.691 1.920 -15.800 1.00 53.75 91 TYR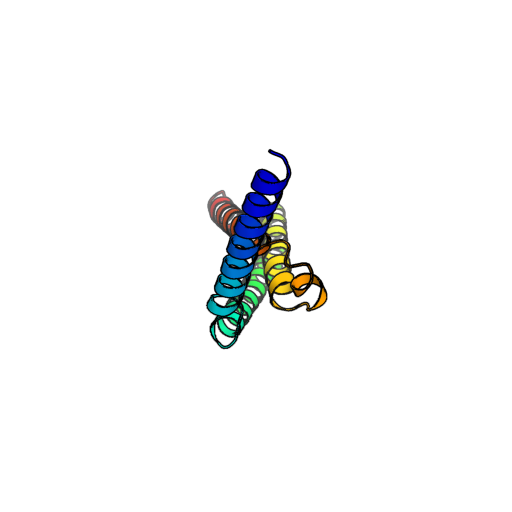 A CA 1
ATOM 694 C C . TYR A 1 91 ? 3.004 2.045 -14.281 1.00 53.75 91 TYR A C 1
ATOM 696 O O . TYR A 1 91 ? 2.265 1.550 -13.437 1.00 53.75 91 TYR A O 1
ATOM 704 N N . PRO A 1 92 ? 4.049 2.813 -13.888 1.00 63.16 92 PRO A N 1
ATOM 705 C CA . PRO A 1 92 ? 4.236 3.307 -12.506 1.00 63.16 92 PRO A CA 1
ATOM 706 C C . PRO A 1 92 ? 3.008 4.035 -11.922 1.00 63.16 92 PRO A C 1
ATOM 708 O O . PRO A 1 92 ? 2.917 4.260 -10.720 1.00 63.16 92 PRO A O 1
ATOM 711 N N . TYR A 1 93 ? 2.044 4.374 -12.773 1.00 69.88 93 TYR A N 1
ATOM 712 C CA . TYR A 1 93 ? 0.836 5.100 -12.439 1.00 69.88 93 TYR A CA 1
ATOM 713 C C . TYR A 1 93 ? -0.160 4.226 -11.670 1.00 69.88 93 TYR A C 1
ATOM 715 O O . TYR A 1 93 ? -0.877 4.765 -10.846 1.00 69.88 93 TYR A O 1
ATOM 723 N N . ALA A 1 94 ? -0.182 2.898 -11.847 1.00 72.88 94 ALA A N 1
ATOM 724 C CA . ALA A 1 94 ? -1.058 2.032 -11.047 1.00 72.88 94 ALA A CA 1
ATOM 725 C C . ALA A 1 94 ? -0.650 2.032 -9.562 1.00 72.88 94 ALA A C 1
ATOM 727 O O . ALA A 1 94 ? -1.490 2.199 -8.680 1.00 72.88 94 ALA A O 1
ATOM 728 N N . VAL A 1 95 ? 0.657 1.938 -9.290 1.00 75.69 95 VAL A N 1
ATOM 729 C CA . VAL A 1 95 ? 1.210 2.069 -7.931 1.00 75.69 95 VAL A CA 1
ATOM 730 C C . VAL A 1 95 ? 0.988 3.481 -7.389 1.00 75.69 95 VAL A C 1
ATOM 732 O O . VAL A 1 95 ? 0.658 3.632 -6.215 1.00 75.69 95 VAL A O 1
ATOM 735 N N . LEU A 1 96 ? 1.11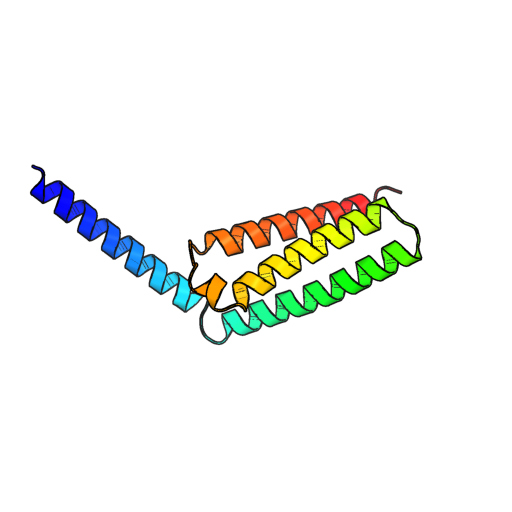3 4.508 -8.236 1.00 79.50 96 LEU A N 1
ATOM 736 C CA . LEU A 1 96 ? 0.828 5.894 -7.860 1.00 79.50 96 LEU A CA 1
ATOM 737 C C . LEU A 1 96 ? -0.647 6.087 -7.476 1.00 79.50 96 LEU A C 1
ATOM 739 O O . LEU A 1 96 ? -0.928 6.663 -6.433 1.00 79.50 96 LEU A O 1
ATOM 743 N N . ILE A 1 97 ? -1.580 5.574 -8.282 1.00 81.69 97 ILE A N 1
ATOM 744 C CA . ILE A 1 97 ? -3.024 5.644 -8.031 1.00 81.69 97 ILE A CA 1
ATOM 745 C C . ILE A 1 9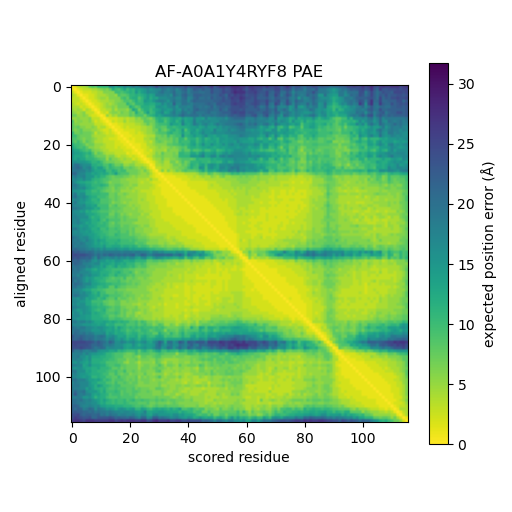7 ? -3.366 4.898 -6.743 1.00 81.69 97 ILE A C 1
ATOM 747 O O . ILE A 1 97 ? -4.043 5.455 -5.887 1.00 81.69 97 ILE A O 1
ATOM 751 N N . ALA A 1 98 ? -2.855 3.678 -6.556 1.00 81.50 98 ALA A N 1
ATOM 752 C CA . ALA A 1 98 ? -3.079 2.920 -5.327 1.00 81.50 98 ALA A CA 1
ATOM 753 C C . ALA A 1 98 ? -2.520 3.656 -4.093 1.00 81.50 98 ALA A C 1
ATOM 755 O O . ALA A 1 98 ? -3.180 3.723 -3.059 1.00 81.50 98 ALA A O 1
ATOM 756 N N . SER A 1 99 ? -1.343 4.278 -4.220 1.00 82.12 99 SER A N 1
ATOM 757 C CA . SER A 1 99 ? -0.754 5.119 -3.168 1.00 82.12 99 SER A CA 1
ATOM 758 C C . SER A 1 99 ? -1.591 6.371 -2.876 1.00 82.12 99 SER A C 1
ATOM 760 O O . SER A 1 99 ? -1.740 6.748 -1.718 1.00 82.12 99 SER A O 1
ATOM 762 N N . LEU A 1 100 ? -2.166 7.007 -3.902 1.00 87.12 100 LEU A N 1
ATOM 763 C CA . LEU A 1 100 ? -3.060 8.159 -3.750 1.00 87.12 100 LEU A CA 1
ATOM 764 C C . LEU A 1 100 ? -4.366 7.772 -3.055 1.00 87.12 100 LEU A C 1
ATOM 766 O O . LEU A 1 100 ? -4.795 8.471 -2.143 1.00 87.12 100 LEU A O 1
ATOM 770 N N . ILE A 1 101 ? -4.972 6.647 -3.442 1.00 86.56 101 ILE A N 1
ATOM 771 C CA . ILE A 1 101 ? -6.171 6.111 -2.784 1.00 86.56 101 ILE A CA 1
ATOM 772 C C . ILE A 1 101 ? -5.870 5.840 -1.310 1.00 86.56 101 ILE A C 1
ATOM 774 O O . ILE A 1 101 ? -6.628 6.256 -0.442 1.00 86.56 101 ILE A O 1
ATOM 778 N N . LEU A 1 102 ? -4.733 5.208 -1.016 1.00 86.81 102 LEU A N 1
ATOM 779 C CA . LEU A 1 102 ? -4.291 4.969 0.354 1.00 86.81 102 LEU A CA 1
ATOM 780 C C . LEU A 1 102 ? -4.107 6.278 1.137 1.00 86.81 102 LEU A C 1
ATOM 782 O O . LEU A 1 102 ? -4.542 6.367 2.281 1.00 86.81 102 LEU A O 1
ATOM 786 N N . LEU A 1 103 ? -3.506 7.306 0.532 1.00 90.19 103 LEU A N 1
ATOM 787 C CA . LEU A 1 103 ? -3.356 8.620 1.161 1.00 90.19 103 LEU A CA 1
ATOM 788 C C . LEU A 1 103 ? -4.719 9.245 1.491 1.00 90.19 103 LEU A C 1
ATOM 790 O O . LEU A 1 103 ? -4.916 9.738 2.600 1.00 90.19 103 LEU A O 1
ATOM 794 N N . LEU A 1 104 ? -5.665 9.199 0.551 1.00 88.19 104 LEU A N 1
ATOM 795 C CA . LEU A 1 104 ? -7.024 9.703 0.752 1.00 88.19 104 LEU A CA 1
ATOM 796 C C . LEU A 1 104 ? -7.762 8.919 1.843 1.00 88.19 104 LEU A C 1
ATOM 798 O O . LEU A 1 104 ? -8.378 9.532 2.713 1.00 88.19 104 LEU A O 1
ATOM 802 N N . ALA A 1 105 ? -7.637 7.591 1.855 1.00 86.00 105 ALA A N 1
ATOM 803 C CA . ALA A 1 105 ? -8.228 6.739 2.881 1.00 86.00 105 ALA A CA 1
ATOM 804 C C . ALA A 1 105 ? -7.654 7.053 4.274 1.00 86.00 105 ALA A C 1
ATOM 806 O O . ALA A 1 105 ? -8.403 7.186 5.240 1.00 86.00 105 ALA A O 1
ATOM 807 N N . LEU A 1 106 ? -6.339 7.280 4.381 1.00 86.62 106 LEU A N 1
ATOM 808 C CA . LEU A 1 106 ? -5.695 7.703 5.629 1.00 86.62 106 LEU A CA 1
ATOM 809 C C . LEU A 1 106 ? -6.168 9.089 6.092 1.00 86.62 106 LEU A C 1
ATOM 811 O O . LEU A 1 106 ? -6.392 9.290 7.287 1.00 86.62 106 LEU A O 1
ATOM 815 N N . LEU A 1 107 ? -6.353 10.037 5.170 1.00 88.62 107 LEU A N 1
ATOM 816 C CA . LEU A 1 107 ? -6.910 11.355 5.486 1.00 88.62 107 LEU A CA 1
ATOM 817 C C . LEU A 1 107 ? -8.359 11.249 5.970 1.00 88.62 107 LEU A C 1
ATOM 819 O O . LEU A 1 107 ? -8.709 11.864 6.977 1.00 88.62 107 LEU A O 1
ATOM 823 N N . ALA A 1 108 ? -9.185 10.434 5.313 1.00 84.38 108 ALA A N 1
ATOM 824 C CA . ALA A 1 108 ? -10.564 10.183 5.720 1.00 84.38 108 ALA A CA 1
ATOM 825 C C . ALA A 1 108 ? -10.633 9.505 7.098 1.00 84.38 108 ALA A C 1
ATOM 827 O O . ALA A 1 108 ? -11.372 9.957 7.972 1.00 84.38 108 ALA A O 1
ATOM 828 N N . GLN A 1 109 ? -9.800 8.488 7.337 1.00 83.56 109 GLN A N 1
ATOM 829 C CA . GLN A 1 109 ? -9.620 7.826 8.633 1.00 83.56 109 GLN A CA 1
ATOM 830 C C . GLN A 1 109 ? -9.236 8.835 9.727 1.00 83.56 109 GLN A C 1
ATOM 832 O O . GLN A 1 109 ? -9.787 8.816 10.831 1.00 83.56 109 GLN A O 1
ATOM 837 N N . PHE A 1 110 ? -8.305 9.744 9.425 1.00 85.44 110 PHE A N 1
ATOM 838 C CA . PHE A 1 110 ? -7.865 10.780 10.353 1.00 85.44 110 PHE A CA 1
ATOM 839 C C . PHE A 1 110 ? -8.970 11.800 10.646 1.00 85.44 110 PHE A C 1
ATOM 841 O O . PHE A 1 110 ? -9.240 12.084 11.813 1.00 85.44 110 PHE A O 1
ATOM 848 N N . LEU A 1 111 ? -9.662 12.307 9.626 1.00 85.00 111 LEU A N 1
ATOM 849 C CA . LEU A 1 111 ? -10.785 13.235 9.792 1.00 85.00 111 LEU A CA 1
ATOM 850 C C . LEU A 1 111 ? -11.940 12.582 10.567 1.00 85.00 111 LEU A C 1
ATOM 852 O O . LEU A 1 111 ? -12.412 13.143 11.554 1.00 85.00 111 LEU A O 1
ATOM 856 N N . GLY A 1 112 ? -12.323 11.354 10.212 1.00 77.56 112 GLY A N 1
ATOM 857 C CA . GLY A 1 112 ? -13.353 10.575 10.908 1.00 77.56 112 GLY A CA 1
ATOM 858 C C . GLY A 1 112 ? -12.980 10.185 12.345 1.00 77.56 112 GLY A C 1
ATOM 859 O O . GLY A 1 112 ? -13.850 9.881 13.163 1.00 77.56 112 GLY A O 1
ATOM 860 N N . SER A 1 113 ? -11.693 10.218 12.701 1.00 73.44 113 SER A N 1
ATOM 861 C CA . SER A 1 113 ? -11.262 10.081 14.097 1.00 73.44 113 SER A CA 1
ATOM 862 C C . SER A 1 113 ? -11.520 11.344 14.931 1.00 73.44 113 SER A C 1
ATOM 864 O O . SER A 1 113 ? -11.695 11.239 16.148 1.00 73.44 113 SER A O 1
ATOM 866 N N . ARG A 1 114 ? -11.566 12.520 14.286 1.00 72.62 114 ARG A N 1
ATOM 867 C CA . ARG A 1 114 ? -11.786 13.825 14.930 1.00 72.62 114 ARG A CA 1
ATOM 868 C C . ARG A 1 114 ? -13.255 14.215 15.032 1.00 72.62 114 ARG A C 1
ATOM 870 O O . ARG A 1 114 ? -13.613 14.912 15.975 1.00 72.62 114 ARG A O 1
ATOM 877 N N . VAL A 1 115 ? -14.088 13.750 14.106 1.00 63.66 115 VAL A N 1
ATOM 878 C CA . VAL A 1 115 ? -15.544 13.870 14.216 1.00 63.66 115 VAL A CA 1
ATOM 879 C C . VAL A 1 115 ? -16.003 12.872 15.293 1.00 63.66 115 VAL A C 1
ATOM 881 O O . VAL A 1 115 ? -15.819 11.658 15.150 1.00 63.66 115 VAL A O 1
ATOM 884 N N . ARG A 1 116 ? -16.459 13.390 16.440 1.00 53.66 116 ARG A N 1
ATOM 885 C CA . ARG A 1 116 ? -17.039 12.612 17.546 1.00 53.66 116 ARG A CA 1
ATOM 886 C C . ARG A 1 116 ? -18.547 12.596 17.426 1.00 53.66 116 ARG A C 1
ATOM 888 O O . ARG A 1 116 ? -19.101 13.692 17.213 1.00 53.66 116 ARG A O 1
#

Foldseek 3Di:
DVVVVVVVVVVVVVVVVVVQVVVCCVCQDDPNLVVQLVVLVVQLVVLVVQLVVCVVVVVVVLNVLSVQLNVLSVQLNCCSPPVVNVVVCPDVVSNVVSVVSNVVSVVVSVVVVVPD

Solvent-accessible surface area (backbone atoms only — not comparable to full-atom values): 6051 Å² total; per-residue (Å²): 115,67,68,61,54,51,50,52,51,51,52,50,50,49,52,52,53,49,52,53,50,52,51,43,51,68,57,62,36,73,67,55,34,53,52,51,48,51,52,39,51,54,50,33,52,54,30,49,53,50,23,56,52,21,54,76,66,68,35,62,70,55,24,51,37,25,48,52,28,30,50,30,32,49,50,41,43,43,52,73,65,39,64,71,48,51,70,58,58,69,51,78,56,53,59,48,50,33,49,49,51,26,51,51,30,49,51,50,41,53,51,59,67,68,60,126